Protein AF-A0A662RED7-F1 (afdb_monomer)

Foldseek 3Di:
DEQVQVQDVVNVVVCVVVPHDDDYDHPQQDWDFPDDADKDFDDDDDDDDDGGDDIDRPDGDTDGNNVVVVPDDPVVDDDDDDAPDPVGDPDD

Radius of gyration: 19.52 Å; Cα contacts (8 Å, |Δi|>4): 92; chains: 1; bounding box: 41×25×61 Å

pLDDT: mean 89.85, std 10.39, range [48.34, 97.75]

Mean predicted aligned error: 7.03 Å

Structure (mmCIF, N/CA/C/O backbone):
data_AF-A0A662RED7-F1
#
_entry.id   AF-A0A662RED7-F1
#
loop_
_atom_site.group_PDB
_atom_site.id
_atom_site.type_symbol
_atom_site.label_atom_id
_atom_site.label_alt_id
_atom_site.label_comp_id
_atom_site.label_asym_id
_atom_site.label_entity_id
_atom_site.label_seq_id
_atom_site.pdbx_PDB_ins_code
_atom_site.Cartn_x
_atom_site.Cartn_y
_atom_site.Cartn_z
_atom_site.occupancy
_atom_site.B_iso_or_equiv
_atom_site.auth_seq_id
_atom_site.auth_comp_id
_atom_site.auth_asym_id
_atom_site.auth_atom_id
_atom_site.pdbx_PDB_model_num
ATOM 1 N N . MET A 1 1 ? 3.879 10.300 -11.598 1.00 90.75 1 MET A N 1
ATOM 2 C CA . MET A 1 1 ? 3.542 11.374 -10.637 1.00 90.75 1 MET A CA 1
ATOM 3 C C . MET A 1 1 ? 4.480 11.228 -9.462 1.00 90.75 1 MET A C 1
ATOM 5 O O . MET A 1 1 ? 4.832 10.097 -9.166 1.00 90.75 1 MET A O 1
ATOM 9 N N . ASP A 1 2 ? 4.900 12.322 -8.838 1.00 93.06 2 ASP A N 1
ATOM 10 C CA . ASP A 1 2 ? 5.763 12.241 -7.655 1.00 93.06 2 ASP A CA 1
ATOM 11 C C . ASP A 1 2 ? 4.995 11.741 -6.415 1.00 93.06 2 ASP A C 1
ATOM 13 O O . ASP A 1 2 ? 3.779 11.511 -6.445 1.00 93.06 2 ASP A O 1
ATOM 17 N N . SER A 1 3 ? 5.716 11.608 -5.302 1.00 93.12 3 SER A N 1
ATOM 18 C CA . SER A 1 3 ? 5.171 11.118 -4.037 1.00 93.12 3 SER A CA 1
ATOM 19 C C . SER A 1 3 ? 4.210 12.091 -3.361 1.00 93.12 3 SER A C 1
ATOM 21 O O . SER A 1 3 ? 3.417 11.665 -2.521 1.00 93.12 3 SER A O 1
ATOM 23 N N . PHE A 1 4 ? 4.222 13.382 -3.712 1.00 93.81 4 PHE A N 1
ATOM 24 C CA . PHE A 1 4 ? 3.260 14.347 -3.179 1.00 93.81 4 PHE A CA 1
ATOM 25 C C . PHE A 1 4 ? 1.845 14.020 -3.658 1.00 93.81 4 PHE A C 1
ATOM 27 O O . PHE A 1 4 ? 0.910 14.040 -2.854 1.00 93.81 4 PHE A O 1
ATOM 34 N N . TYR A 1 5 ? 1.703 13.654 -4.935 1.00 94.00 5 TYR A N 1
ATOM 35 C CA . TYR A 1 5 ? 0.430 13.221 -5.511 1.00 94.00 5 TYR A CA 1
ATOM 36 C C . TYR A 1 5 ? 0.142 11.738 -5.268 1.00 94.00 5 TYR A C 1
ATOM 38 O O . TYR A 1 5 ? -1.000 11.380 -4.984 1.00 94.00 5 TYR A O 1
ATOM 46 N N . GLY A 1 6 ? 1.158 10.874 -5.333 1.00 93.19 6 GLY A N 1
ATOM 47 C CA . GLY A 1 6 ? 0.978 9.433 -5.152 1.00 93.19 6 GLY A CA 1
ATOM 48 C C . GLY A 1 6 ? 0.605 9.002 -3.733 1.00 93.19 6 GLY A C 1
ATOM 49 O O . GLY A 1 6 ? 0.135 7.888 -3.542 1.00 93.19 6 GLY A O 1
ATOM 50 N N . GLN A 1 7 ? 0.728 9.889 -2.741 1.00 94.56 7 GLN A N 1
ATOM 51 C CA . GLN A 1 7 ? 0.239 9.639 -1.380 1.00 94.56 7 GLN A CA 1
ATOM 52 C C . GLN A 1 7 ? -1.185 10.156 -1.114 1.00 94.56 7 GLN A C 1
ATOM 54 O O . GLN A 1 7 ? -1.627 10.117 0.029 1.00 94.56 7 GLN A O 1
ATOM 59 N N . GLN A 1 8 ? -1.895 10.687 -2.118 1.00 95.31 8 GLN A N 1
ATOM 60 C CA . GLN A 1 8 ? -3.231 11.279 -1.954 1.00 95.31 8 GLN A CA 1
ATOM 61 C C . GLN A 1 8 ? -4.335 10.265 -2.301 1.00 95.31 8 GLN A C 1
ATOM 63 O O . GLN A 1 8 ? -4.648 10.113 -3.485 1.00 95.31 8 GLN A O 1
ATOM 68 N N . PRO A 1 9 ? -5.007 9.615 -1.325 1.00 93.62 9 PRO A N 1
ATOM 69 C CA . PRO A 1 9 ? -5.969 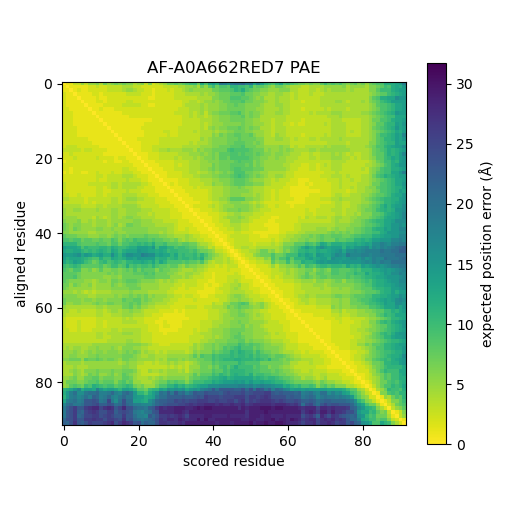8.551 -1.632 1.00 93.62 9 PRO A CA 1
ATOM 70 C C . PRO A 1 9 ? -7.138 9.045 -2.488 1.00 93.62 9 PRO A C 1
ATOM 72 O O .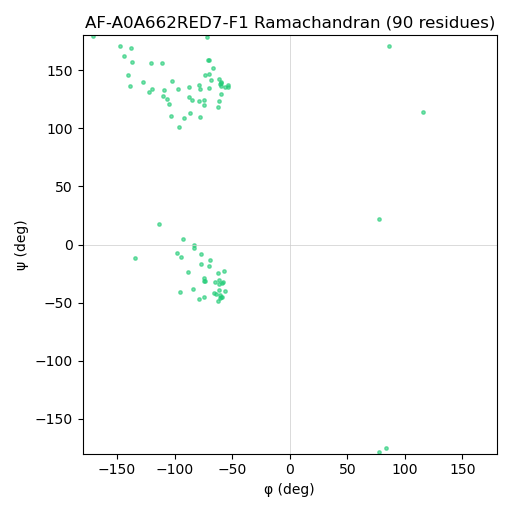 PRO A 1 9 ? -7.533 8.392 -3.443 1.00 93.62 9 PRO A O 1
ATOM 75 N N . TRP A 1 10 ? -7.627 10.261 -2.219 1.00 96.19 10 TRP A N 1
ATOM 76 C CA . TRP A 1 10 ? -8.733 10.862 -2.969 1.00 96.19 10 TRP A CA 1
ATOM 77 C C . TRP A 1 10 ? -8.424 11.060 -4.462 1.00 96.19 10 TRP A C 1
ATOM 79 O O . TRP A 1 10 ? -9.343 11.033 -5.281 1.00 96.19 10 TRP A O 1
ATOM 89 N N . LEU A 1 11 ? -7.156 11.298 -4.817 1.00 95.88 11 LEU A N 1
ATOM 90 C CA . LEU A 1 11 ? -6.729 11.485 -6.201 1.00 95.88 11 LEU A CA 1
ATOM 91 C C . LEU A 1 11 ? -6.621 10.133 -6.901 1.00 95.88 11 LEU A C 1
ATOM 93 O O . LEU A 1 11 ? -7.150 9.983 -7.998 1.00 95.88 11 LEU A O 1
ATOM 97 N N . LEU A 1 12 ? -5.979 9.158 -6.253 1.00 95.06 12 LEU A N 1
ATOM 98 C CA . LEU A 1 12 ? -5.831 7.806 -6.791 1.00 95.06 12 LEU A CA 1
ATOM 99 C C . LEU A 1 12 ? -7.200 7.146 -7.013 1.00 95.06 12 LEU A C 1
ATOM 101 O O . LEU A 1 12 ? -7.467 6.670 -8.113 1.00 95.06 12 LEU A O 1
ATOM 105 N N . ASP A 1 13 ? -8.108 7.248 -6.036 1.00 95.94 13 ASP A N 1
ATOM 106 C CA . ASP A 1 13 ? -9.489 6.752 -6.143 1.00 95.94 13 ASP A CA 1
ATOM 107 C C . ASP A 1 13 ? -10.256 7.400 -7.301 1.00 95.94 13 ASP A C 1
ATOM 109 O O . ASP A 1 13 ? -11.146 6.795 -7.903 1.00 95.94 13 ASP A O 1
ATOM 113 N N . ARG A 1 14 ? -9.961 8.671 -7.596 1.00 97.56 14 ARG A N 1
ATOM 114 C CA . ARG A 1 14 ? -10.586 9.388 -8.706 1.00 97.56 14 ARG A CA 1
ATOM 115 C C . ARG A 1 14 ? -10.031 8.924 -10.048 1.00 97.56 14 ARG A C 1
ATOM 117 O O . ARG A 1 14 ? -10.823 8.701 -10.958 1.00 97.56 14 ARG A O 1
ATOM 124 N N . LEU A 1 15 ? -8.711 8.783 -10.164 1.00 97.00 15 LEU A N 1
ATOM 125 C CA . LEU A 1 15 ? -8.059 8.296 -11.380 1.00 97.00 15 LEU A CA 1
ATOM 126 C C . LEU A 1 15 ? -8.532 6.882 -11.731 1.00 97.00 15 LEU A C 1
ATOM 128 O O . LEU A 1 15 ? -8.876 6.637 -12.885 1.00 97.00 15 LEU A O 1
ATOM 132 N N . ASP A 1 16 ? -8.623 6.002 -10.732 1.00 95.88 16 ASP A N 1
ATOM 133 C CA . ASP A 1 16 ? -9.140 4.640 -10.889 1.00 95.88 16 ASP A CA 1
ATOM 134 C C . ASP A 1 16 ? -10.609 4.640 -11.340 1.00 95.88 16 ASP A C 1
ATOM 136 O O . ASP A 1 16 ? -10.961 4.041 -12.356 1.00 95.88 16 ASP A O 1
ATOM 140 N N . ARG A 1 17 ? -11.469 5.422 -10.669 1.00 97.75 17 ARG A N 1
ATOM 141 C CA . ARG A 1 17 ? -12.892 5.549 -11.033 1.00 97.75 17 ARG A CA 1
ATOM 142 C C . ARG A 1 17 ? -13.114 6.109 -12.437 1.00 97.75 17 ARG A C 1
ATOM 144 O O . ARG A 1 17 ? -14.097 5.754 -13.085 1.00 97.75 17 ARG A O 1
ATOM 151 N N . GLU A 1 18 ? -12.249 7.014 -12.883 1.00 97.69 18 GLU A N 1
ATOM 152 C CA . GLU A 1 18 ? -12.294 7.595 -14.229 1.00 97.69 18 GLU A CA 1
ATOM 153 C C . GLU A 1 18 ? -11.609 6.694 -15.283 1.00 97.69 18 GLU A C 1
ATOM 155 O O . GLU A 1 18 ? -11.676 6.992 -16.475 1.00 97.69 18 GLU A O 1
ATOM 160 N N . GLY A 1 19 ? -11.015 5.563 -14.876 1.00 97.25 19 GLY A N 1
ATOM 161 C CA . GLY A 1 19 ? -10.421 4.566 -15.771 1.00 97.25 19 GLY A CA 1
ATOM 162 C C . GLY A 1 19 ? -9.053 4.960 -16.334 1.00 97.25 19 GLY A C 1
ATOM 163 O O . GLY A 1 19 ? -8.650 4.454 -17.385 1.00 97.25 19 GLY A O 1
ATOM 164 N N . PHE A 1 20 ? -8.339 5.876 -15.677 1.00 95.75 20 PHE A N 1
ATOM 165 C CA . PHE A 1 20 ? -7.003 6.281 -16.101 1.00 95.75 20 PHE A CA 1
ATOM 166 C C . PHE A 1 20 ? -5.947 5.256 -15.689 1.00 95.75 20 PHE A C 1
ATOM 168 O O . PHE A 1 20 ? -5.896 4.810 -14.548 1.00 95.75 20 PHE A O 1
ATOM 175 N N . ILE A 1 21 ? -5.024 4.966 -16.607 1.00 91.69 21 ILE A N 1
ATOM 176 C CA . ILE A 1 21 ? -3.777 4.266 -16.290 1.00 91.69 21 ILE A CA 1
ATOM 177 C C . ILE A 1 21 ? -2.768 5.311 -15.820 1.00 91.69 21 ILE A C 1
ATOM 179 O O . ILE A 1 21 ? -2.486 6.271 -16.540 1.00 91.69 21 ILE A O 1
ATOM 183 N N . TYR A 1 22 ? -2.212 5.126 -14.626 1.00 90.56 22 TYR A N 1
ATOM 184 C CA . TYR A 1 22 ? -1.256 6.059 -14.042 1.00 90.56 22 TYR A CA 1
ATOM 185 C C . TYR A 1 22 ? -0.077 5.339 -13.385 1.00 90.56 22 TYR A C 1
ATOM 187 O O . TYR A 1 22 ? -0.166 4.182 -12.986 1.00 90.56 22 TYR A O 1
ATOM 195 N N . ILE A 1 23 ? 1.036 6.063 -13.263 1.00 90.75 23 ILE A N 1
ATOM 196 C CA . ILE A 1 23 ? 2.213 5.671 -12.481 1.00 90.75 23 ILE A CA 1
ATOM 197 C C . ILE A 1 23 ? 2.453 6.775 -11.455 1.00 90.75 23 ILE A C 1
ATOM 199 O O . ILE A 1 23 ? 2.466 7.964 -11.806 1.00 90.75 23 ILE A O 1
ATOM 203 N N . ALA A 1 24 ? 2.634 6.398 -10.194 1.00 92.44 24 ALA A N 1
ATOM 204 C CA . ALA A 1 24 ? 2.870 7.324 -9.097 1.00 92.44 24 ALA A CA 1
ATOM 205 C C . ALA A 1 24 ? 3.948 6.786 -8.158 1.00 92.44 24 ALA A C 1
ATOM 207 O O . ALA A 1 24 ? 3.916 5.610 -7.800 1.00 92.44 24 ALA A O 1
ATOM 208 N N . ASP A 1 25 ? 4.859 7.658 -7.743 1.00 93.81 25 ASP A N 1
ATOM 209 C CA . ASP A 1 25 ? 5.764 7.370 -6.642 1.00 93.81 25 ASP A CA 1
ATOM 210 C C . ASP A 1 25 ? 4.963 7.364 -5.340 1.00 93.81 25 ASP A C 1
ATOM 212 O O . ASP A 1 25 ? 4.027 8.143 -5.163 1.00 93.81 25 ASP A O 1
ATOM 216 N N . VAL A 1 26 ? 5.352 6.521 -4.394 1.00 93.25 26 VAL A N 1
ATOM 217 C CA . VAL A 1 26 ? 4.709 6.418 -3.084 1.00 93.25 26 VAL A CA 1
ATOM 21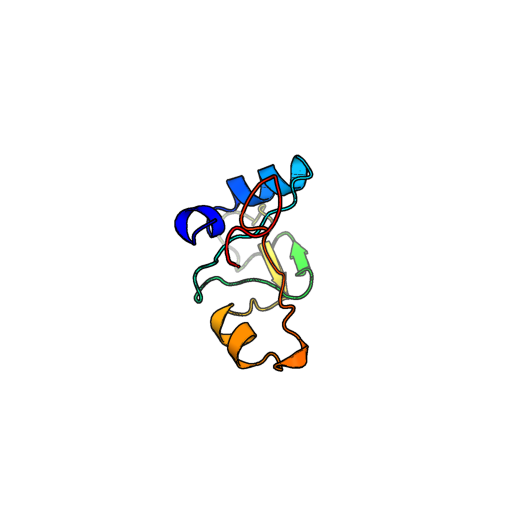8 C C . VAL A 1 26 ? 5.780 6.548 -1.996 1.00 93.25 26 VAL A C 1
ATOM 220 O O . VAL A 1 26 ? 6.882 6.019 -2.168 1.00 93.25 26 VAL A O 1
ATOM 223 N N . PRO A 1 27 ? 5.52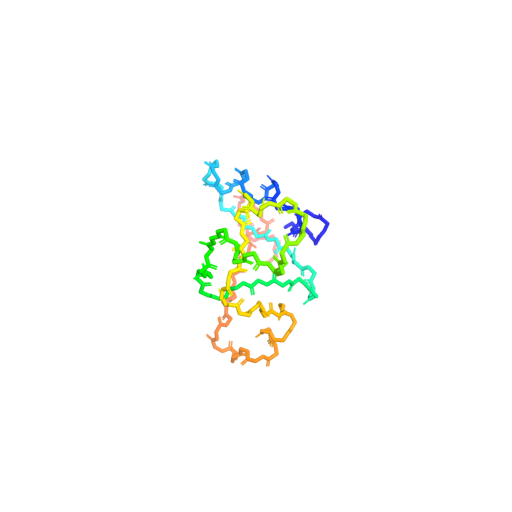7 7.264 -0.884 1.00 95.31 27 PRO A N 1
ATOM 224 C CA . PRO A 1 27 ? 6.457 7.288 0.238 1.00 95.31 27 PRO A CA 1
ATOM 225 C C . PRO A 1 27 ? 6.743 5.870 0.737 1.00 95.31 27 PRO A C 1
ATOM 227 O O . PRO A 1 27 ? 5.821 5.069 0.890 1.00 95.31 27 PRO A O 1
ATOM 230 N N . GLY A 1 28 ? 8.010 5.558 1.009 1.00 95.69 28 GLY A N 1
ATOM 231 C CA . GLY A 1 28 ? 8.405 4.205 1.410 1.00 95.69 28 GLY A CA 1
ATOM 232 C C . GLY A 1 28 ? 7.782 3.736 2.730 1.00 95.69 28 GLY A C 1
ATOM 233 O O . GLY A 1 28 ? 7.624 2.537 2.912 1.00 95.69 28 GLY A O 1
ATOM 234 N N . ASP A 1 29 ? 7.391 4.658 3.611 1.00 95.88 29 ASP A N 1
ATOM 235 C CA . ASP A 1 29 ? 6.707 4.390 4.884 1.00 95.88 29 ASP A CA 1
ATOM 236 C C . ASP A 1 29 ? 5.183 4.213 4.746 1.00 95.88 29 ASP A C 1
ATOM 238 O O 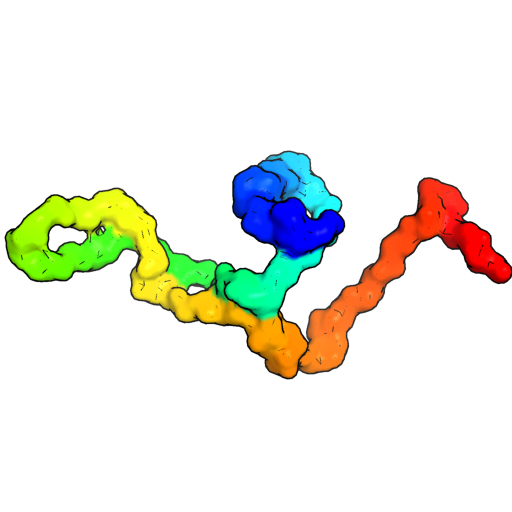. ASP A 1 29 ? 4.485 3.942 5.730 1.00 95.88 29 ASP A O 1
ATOM 242 N N . THR A 1 30 ? 4.653 4.332 3.525 1.00 95.00 30 THR A N 1
ATOM 243 C CA . THR A 1 30 ? 3.245 4.051 3.235 1.00 95.00 30 THR A CA 1
ATOM 244 C C . THR A 1 30 ? 2.928 2.598 3.557 1.00 95.00 30 THR A C 1
ATOM 246 O O . THR A 1 30 ? 3.696 1.688 3.245 1.00 95.00 30 THR A O 1
ATOM 249 N N . ARG A 1 31 ? 1.767 2.380 4.174 1.00 95.12 31 ARG A N 1
ATOM 250 C CA . ARG A 1 31 ? 1.284 1.068 4.599 1.00 95.12 31 ARG A CA 1
ATOM 251 C C . ARG A 1 31 ? 0.098 0.633 3.748 1.00 95.12 31 ARG A C 1
ATOM 253 O O . ARG A 1 31 ? -0.874 1.377 3.639 1.00 95.12 31 ARG A O 1
ATOM 260 N N . GLY A 1 32 ? 0.175 -0.568 3.185 1.00 93.19 32 GLY A N 1
ATOM 261 C CA . GLY A 1 32 ? -0.874 -1.159 2.355 1.00 93.19 32 GLY A CA 1
ATOM 262 C C . GLY A 1 32 ? -1.088 -2.637 2.665 1.00 93.19 32 GLY A C 1
ATOM 263 O O . GLY A 1 32 ? -0.296 -3.250 3.373 1.00 93.19 32 GLY A O 1
ATOM 264 N N . TRP A 1 33 ? -2.163 -3.213 2.140 1.00 95.25 33 TRP A N 1
ATOM 265 C CA . TRP A 1 33 ? -2.447 -4.641 2.268 1.00 95.25 33 TRP A CA 1
ATOM 266 C C . TRP A 1 33 ? -2.244 -5.320 0.914 1.00 95.25 33 TRP A C 1
ATOM 268 O O . TRP A 1 33 ? -2.711 -4.807 -0.101 1.00 95.25 33 TRP A O 1
ATOM 278 N N . LEU A 1 34 ? -1.540 -6.454 0.903 1.00 92.50 34 LEU A N 1
ATOM 279 C CA . LEU A 1 34 ? -1.320 -7.255 -0.311 1.00 92.50 34 LEU A CA 1
ATOM 280 C C . LEU A 1 34 ? -2.575 -8.035 -0.719 1.00 92.50 34 LEU A C 1
ATOM 282 O O . LEU A 1 34 ? -2.806 -8.291 -1.896 1.00 92.50 34 LEU A O 1
ATOM 286 N N . GLU A 1 35 ? -3.401 -8.369 0.266 1.00 93.81 35 GLU A N 1
ATOM 287 C CA . GLU A 1 35 ? -4.703 -8.995 0.091 1.00 93.81 35 GLU A CA 1
ATOM 288 C C . GLU A 1 35 ? -5.778 -8.092 0.685 1.00 93.81 35 GLU A C 1
ATOM 290 O O . GLU A 1 35 ? -5.508 -7.268 1.560 1.00 93.81 35 GLU A O 1
ATOM 295 N N . ARG A 1 36 ? -7.020 -8.230 0.218 1.00 93.69 36 ARG A N 1
ATOM 296 C CA . ARG A 1 36 ? -8.122 -7.428 0.749 1.00 93.69 36 ARG A CA 1
ATOM 297 C C . ARG A 1 36 ? -8.315 -7.757 2.240 1.00 93.69 36 ARG A C 1
ATOM 299 O O . ARG A 1 36 ? -8.664 -8.897 2.538 1.00 93.69 36 ARG A O 1
ATOM 306 N N . PRO A 1 37 ? -8.147 -6.788 3.159 1.00 95.31 37 PRO A N 1
ATOM 307 C CA . PRO A 1 37 ? -8.306 -7.051 4.582 1.00 95.31 37 PRO A CA 1
ATOM 308 C C . PRO A 1 37 ? -9.771 -7.309 4.935 1.00 95.31 37 PRO A C 1
ATOM 310 O O . PRO A 1 37 ? -10.686 -6.853 4.236 1.00 95.31 37 PRO A O 1
ATOM 313 N N . GLU A 1 38 ? -10.002 -7.976 6.065 1.00 95.19 38 GLU A N 1
ATOM 314 C CA . GLU A 1 38 ? -11.345 -8.096 6.617 1.00 95.19 38 GLU A CA 1
ATOM 315 C C . GLU A 1 38 ? -11.751 -6.765 7.253 1.00 95.19 38 GLU A C 1
ATOM 317 O O . GLU A 1 38 ? -11.071 -6.227 8.133 1.00 95.19 38 GLU A O 1
ATOM 322 N N . VAL A 1 39 ? -12.882 -6.224 6.806 1.00 96.12 39 VAL A N 1
ATOM 323 C CA . VAL A 1 39 ? -13.416 -4.944 7.266 1.00 96.12 39 VAL A CA 1
ATOM 324 C C . VAL A 1 39 ? -14.794 -5.163 7.873 1.00 96.12 39 VAL A C 1
ATOM 326 O O . VAL A 1 39 ? -15.645 -5.827 7.288 1.00 96.12 39 VAL A O 1
ATOM 329 N N . GLY A 1 40 ? -15.030 -4.561 9.035 1.00 96.25 40 GLY A N 1
ATOM 330 C CA . GLY A 1 40 ? -16.329 -4.594 9.691 1.00 96.25 40 GLY A CA 1
ATOM 331 C C . GLY A 1 40 ? -16.405 -3.650 10.884 1.00 96.25 40 GLY A C 1
ATOM 332 O O . GLY A 1 40 ? -15.452 -2.943 11.222 1.00 96.25 40 GLY A O 1
ATOM 333 N N . VAL A 1 41 ? -17.563 -3.604 11.539 1.00 96.19 41 VAL A N 1
ATOM 334 C CA . VAL A 1 41 ? -17.719 -2.831 12.777 1.00 96.19 41 VAL A CA 1
ATOM 335 C C . VAL A 1 41 ? -17.028 -3.595 13.912 1.00 96.19 41 VAL A C 1
ATOM 337 O O . VAL A 1 41 ? -17.415 -4.727 14.196 1.00 96.19 41 VAL A O 1
ATOM 340 N N . PRO A 1 42 ? -16.022 -3.011 14.588 1.00 92.88 42 PRO A N 1
ATOM 341 C CA . PRO A 1 42 ? -15.260 -3.735 15.598 1.00 92.88 42 PRO A CA 1
ATOM 342 C C . PRO A 1 42 ? -16.125 -4.076 16.813 1.00 92.88 42 PRO A C 1
ATOM 344 O O . PRO A 1 42 ? -17.025 -3.320 17.185 1.00 92.88 42 PRO A O 1
ATOM 347 N N . THR A 1 43 ? -15.794 -5.167 17.502 1.00 91.25 43 THR A N 1
ATOM 348 C CA . THR A 1 43 ? -16.444 -5.526 18.767 1.00 91.25 43 THR A CA 1
ATOM 349 C C . THR A 1 43 ? -16.245 -4.427 19.810 1.00 91.25 43 THR A C 1
ATOM 351 O O . THR A 1 43 ? -15.169 -3.833 19.943 1.00 91.25 43 THR A O 1
ATOM 354 N N . ARG A 1 44 ? -17.300 -4.144 20.579 1.00 90.25 44 ARG A N 1
ATOM 355 C CA . ARG A 1 44 ? -17.256 -3.151 21.654 1.00 90.25 44 ARG A CA 1
ATOM 356 C C . ARG A 1 44 ? -16.201 -3.538 22.694 1.00 90.25 44 ARG A C 1
ATOM 358 O O . ARG A 1 44 ? -16.226 -4.642 23.228 1.00 90.25 44 ARG A O 1
ATOM 365 N N . LYS A 1 45 ? -15.319 -2.594 23.034 1.00 87.50 45 LYS A N 1
ATOM 366 C CA . LYS A 1 45 ? -14.368 -2.743 24.142 1.00 87.50 45 LYS A CA 1
ATOM 367 C C . LYS A 1 45 ? -14.979 -2.173 25.426 1.00 87.50 45 LYS A C 1
ATOM 369 O O . LYS A 1 45 ? -15.119 -0.959 25.549 1.00 87.50 45 LYS A O 1
ATOM 374 N N . GLY A 1 46 ? -15.329 -3.049 26.367 1.00 88.31 46 GLY A N 1
ATOM 375 C CA . GLY A 1 46 ? -15.853 -2.684 27.689 1.00 88.31 46 GLY A CA 1
ATOM 376 C C . GLY A 1 46 ? -17.325 -2.245 27.719 1.00 88.31 46 GLY A C 1
ATOM 377 O O . GLY A 1 46 ? -18.026 -2.232 26.708 1.00 88.31 46 GLY A O 1
ATOM 378 N N . GLU A 1 47 ? -17.797 -1.880 28.915 1.00 88.12 47 GLU A N 1
ATOM 379 C CA . GLU A 1 47 ? -19.223 -1.632 29.203 1.00 88.12 47 GLU A CA 1
ATOM 380 C C . GLU A 1 47 ? -19.657 -0.161 29.092 1.00 88.12 47 GLU A C 1
ATOM 382 O O . GLU A 1 47 ? -20.854 0.141 29.095 1.00 88.12 47 GLU A O 1
ATOM 387 N N . ARG A 1 48 ? -18.710 0.780 28.976 1.00 88.62 48 ARG A N 1
ATOM 388 C CA . ARG A 1 48 ? -18.978 2.230 28.916 1.00 88.62 48 ARG A CA 1
ATOM 389 C C . ARG A 1 48 ? -18.677 2.810 27.533 1.00 88.62 48 ARG A C 1
ATOM 391 O O . ARG A 1 48 ? -17.896 2.254 26.772 1.00 88.62 48 ARG A O 1
ATOM 398 N N . GLY A 1 49 ? -19.312 3.937 27.212 1.00 87.81 49 GLY A N 1
ATOM 399 C CA . GLY A 1 49 ? -19.135 4.646 25.939 1.00 87.81 49 GLY A CA 1
ATOM 400 C C . GLY A 1 49 ? -20.034 4.145 24.802 1.00 87.81 49 GLY A C 1
ATOM 401 O O . GLY A 1 49 ? -20.732 3.138 24.935 1.00 87.81 49 GLY A O 1
ATOM 402 N N . ARG A 1 50 ? -20.033 4.893 23.690 1.00 90.19 50 ARG A N 1
ATOM 403 C CA . ARG A 1 50 ? -20.877 4.646 22.510 1.00 90.19 50 ARG A CA 1
ATOM 404 C C . ARG A 1 50 ? -20.458 3.361 21.795 1.00 90.19 50 ARG A C 1
ATOM 406 O O . ARG A 1 50 ? -19.269 3.100 21.630 1.00 90.19 50 ARG A O 1
ATOM 413 N N . HIS A 1 51 ? -21.441 2.607 21.310 1.00 91.31 51 HIS A N 1
ATOM 414 C CA . HIS A 1 51 ? -21.181 1.458 20.450 1.00 91.31 51 HIS A CA 1
ATOM 415 C C . HIS A 1 51 ? -20.448 1.885 19.166 1.00 91.31 51 HIS A C 1
ATOM 417 O O . HIS A 1 51 ? -20.812 2.902 18.560 1.00 91.31 51 HIS A O 1
ATOM 423 N N . PRO A 1 52 ? -19.423 1.127 18.742 1.00 93.88 52 PRO A N 1
ATOM 424 C CA . PRO A 1 52 ? -18.795 1.352 17.451 1.00 93.88 52 PRO A CA 1
ATOM 425 C C . PRO A 1 52 ? -19.837 1.188 16.341 1.00 93.88 52 PRO A C 1
ATOM 427 O O . PRO A 1 52 ? -20.706 0.327 16.403 1.00 93.88 52 PRO A O 1
ATOM 430 N N . THR A 1 53 ? -19.771 2.075 15.354 1.00 94.56 53 THR A N 1
ATOM 431 C CA . THR A 1 53 ? -20.693 2.116 14.199 1.00 94.56 53 THR A CA 1
ATOM 432 C C . THR A 1 53 ? -19.958 2.289 12.878 1.00 94.56 53 THR A C 1
ATOM 434 O O . THR A 1 53 ? -20.558 2.157 11.822 1.00 94.56 53 THR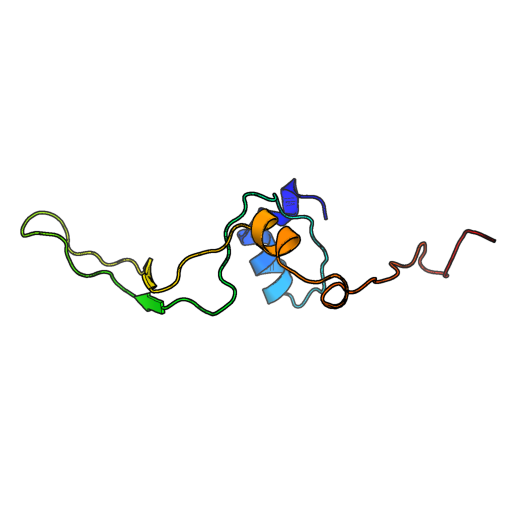 A O 1
ATOM 437 N N . ARG A 1 54 ? -18.661 2.610 12.932 1.00 95.00 54 ARG A N 1
ATOM 438 C CA . ARG A 1 54 ? -17.819 2.795 11.756 1.00 95.00 54 ARG A CA 1
ATOM 439 C C . ARG A 1 54 ? -17.053 1.513 11.497 1.00 95.00 54 ARG A C 1
ATOM 441 O O . ARG A 1 54 ? -16.472 0.960 12.433 1.00 95.00 54 ARG A O 1
ATOM 448 N N . GLU A 1 55 ? -17.048 1.100 10.242 1.00 95.56 55 GLU A N 1
ATOM 449 C CA . GLU A 1 55 ? -16.211 0.012 9.765 1.00 95.56 55 GLU A CA 1
ATOM 450 C C . GLU A 1 55 ? -14.731 0.337 9.954 1.00 95.56 55 GLU A C 1
ATOM 452 O O . GLU A 1 55 ? -14.293 1.487 9.833 1.00 95.56 55 GLU A O 1
ATOM 457 N N . ARG A 1 56 ? -13.968 -0.691 10.309 1.00 93.75 56 ARG A N 1
ATOM 458 C CA . ARG A 1 56 ? -12.515 -0.669 10.452 1.00 93.75 56 ARG A CA 1
ATOM 459 C C . ARG A 1 56 ? -11.977 -2.017 9.991 1.00 93.75 56 ARG A C 1
ATOM 461 O O . ARG A 1 56 ? -12.719 -2.993 9.949 1.00 93.75 56 ARG A O 1
ATOM 468 N N . VAL A 1 57 ? -10.685 -2.068 9.702 1.00 94.25 57 VAL A N 1
ATOM 469 C CA . VAL A 1 57 ? -9.986 -3.343 9.532 1.00 94.25 57 VAL A CA 1
ATOM 470 C C . VAL A 1 57 ? -10.068 -4.122 10.848 1.00 94.25 57 VAL A C 1
ATOM 472 O O . VAL A 1 57 ? -9.709 -3.586 11.903 1.00 94.25 57 VAL A O 1
ATOM 475 N N . ILE A 1 58 ? -10.610 -5.337 10.784 1.00 94.31 58 ILE A N 1
ATOM 476 C CA . ILE A 1 58 ? -10.715 -6.280 11.906 1.00 94.31 58 ILE A CA 1
ATOM 477 C C . ILE A 1 58 ? -9.531 -7.247 11.869 1.00 94.31 58 ILE A C 1
ATOM 479 O O . ILE A 1 58 ? -8.934 -7.509 12.912 1.00 94.31 58 ILE A O 1
ATOM 483 N N . GLU A 1 59 ? -9.168 -7.708 10.672 1.00 93.00 59 GLU A N 1
ATOM 484 C CA . GLU A 1 59 ? -8.062 -8.630 10.429 1.00 93.00 59 GLU A CA 1
ATOM 485 C C . GLU A 1 59 ? -7.303 -8.241 9.152 1.00 93.00 59 GLU A C 1
ATOM 487 O O . GLU A 1 59 ? -7.884 -7.735 8.188 1.00 93.00 59 GLU A O 1
ATOM 492 N N . GLY A 1 60 ? -5.988 -8.465 9.166 1.00 91.38 60 GLY A N 1
ATOM 493 C CA . GLY A 1 60 ? -5.061 -8.106 8.096 1.00 91.38 60 GLY A CA 1
ATOM 494 C C . GLY A 1 60 ? -4.043 -7.065 8.559 1.00 91.38 60 GLY A C 1
ATOM 495 O O . GLY A 1 60 ? -4.394 -5.917 8.843 1.00 91.38 60 GLY A O 1
ATOM 496 N N . GLU A 1 61 ? -2.772 -7.459 8.611 1.00 93.88 61 GLU A N 1
ATOM 497 C CA . GLU A 1 61 ? -1.673 -6.558 8.960 1.00 93.88 61 GLU A CA 1
ATOM 498 C C . GLU A 1 61 ? -1.172 -5.846 7.697 1.00 93.88 61 GLU A C 1
ATOM 500 O O . GLU A 1 61 ? -0.862 -6.508 6.703 1.00 93.88 61 GLU A O 1
ATOM 505 N N . PRO A 1 62 ? -1.092 -4.508 7.697 1.00 95.62 62 PRO A N 1
ATOM 506 C CA . PRO A 1 62 ? -0.523 -3.800 6.571 1.00 95.62 62 PRO A CA 1
ATOM 507 C C . PRO A 1 62 ? 1.004 -3.945 6.526 1.00 95.62 62 PRO A C 1
ATOM 509 O O . PRO A 1 62 ? 1.691 -3.919 7.548 1.00 95.62 62 PRO A O 1
ATOM 512 N N . VAL A 1 63 ? 1.540 -3.991 5.313 1.00 96.00 63 VAL A N 1
ATOM 513 C CA . VAL A 1 63 ? 2.972 -4.024 5.023 1.00 96.00 63 VAL A CA 1
ATOM 514 C C . VAL A 1 63 ? 3.427 -2.635 4.580 1.00 96.00 63 VAL A C 1
ATOM 516 O O . VAL A 1 63 ? 2.717 -1.915 3.878 1.00 96.00 63 VAL A O 1
ATOM 519 N N . GLU A 1 64 ? 4.613 -2.239 5.030 1.00 97.31 64 GLU A N 1
ATOM 520 C CA . GLU A 1 64 ? 5.264 -1.000 4.609 1.00 97.31 64 GLU A CA 1
ATOM 521 C C . GLU A 1 64 ? 5.896 -1.179 3.223 1.00 97.31 64 GLU A C 1
ATOM 523 O O . GLU A 1 64 ? 6.595 -2.166 2.991 1.00 97.31 64 GLU A O 1
ATOM 528 N N . VAL A 1 65 ? 5.694 -0.218 2.317 1.00 95.25 65 VAL A N 1
ATOM 529 C CA . VAL A 1 65 ? 6.172 -0.308 0.926 1.00 95.25 65 VAL A CA 1
ATOM 530 C C . VAL A 1 65 ? 7.681 -0.543 0.848 1.00 95.25 65 VAL A C 1
ATOM 532 O O . VAL A 1 65 ? 8.130 -1.339 0.029 1.00 95.25 65 VAL A O 1
ATOM 535 N N . ARG A 1 66 ? 8.477 0.102 1.708 1.00 96.81 66 ARG A N 1
ATOM 536 C CA . ARG A 1 66 ? 9.931 -0.100 1.738 1.00 96.81 66 ARG A CA 1
ATOM 537 C C . ARG A 1 66 ? 10.301 -1.553 2.027 1.00 96.81 66 ARG A C 1
ATOM 539 O O . ARG A 1 66 ? 11.139 -2.101 1.325 1.00 96.81 66 ARG A O 1
ATOM 546 N N . LYS A 1 67 ? 9.649 -2.177 3.012 1.00 96.12 67 LYS A N 1
ATOM 547 C CA . LYS A 1 67 ? 9.887 -3.589 3.349 1.00 96.12 67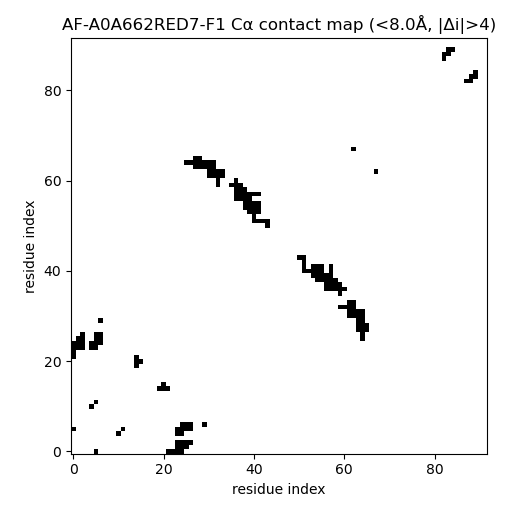 LYS A CA 1
ATOM 548 C C . LYS A 1 67 ? 9.491 -4.501 2.199 1.00 96.12 67 LYS A C 1
ATOM 550 O O . LYS A 1 67 ? 10.239 -5.400 1.849 1.00 96.12 67 LYS A O 1
ATOM 555 N N . LEU A 1 68 ? 8.353 -4.212 1.568 1.00 94.31 68 LEU A N 1
ATOM 556 C CA . LEU A 1 68 ? 7.915 -4.947 0.388 1.00 94.31 68 LEU A CA 1
ATOM 557 C C . LEU A 1 68 ? 8.958 -4.866 -0.737 1.00 94.31 68 LEU A C 1
ATOM 559 O O . LEU A 1 68 ? 9.291 -5.881 -1.334 1.00 94.31 68 LEU A O 1
ATOM 563 N N . ALA A 1 69 ? 9.506 -3.678 -1.001 1.00 93.25 69 ALA A N 1
ATOM 564 C CA . ALA A 1 69 ? 10.530 -3.497 -2.026 1.00 93.25 69 ALA A CA 1
ATOM 565 C C . ALA A 1 69 ? 11.847 -4.230 -1.706 1.00 93.25 69 ALA A C 1
ATOM 567 O O . ALA A 1 69 ? 12.519 -4.672 -2.630 1.00 93.25 69 ALA A O 1
ATOM 568 N N . GLU A 1 70 ? 12.206 -4.360 -0.425 1.00 95.12 70 GLU A N 1
ATOM 569 C CA . GLU A 1 70 ? 13.384 -5.112 0.037 1.00 95.12 70 GLU A CA 1
ATOM 570 C C . GLU A 1 70 ? 13.195 -6.638 -0.051 1.00 95.12 70 GLU A C 1
ATOM 572 O O . GLU A 1 70 ? 14.166 -7.364 -0.255 1.00 95.12 70 GLU A O 1
ATOM 577 N N . GLU A 1 71 ? 11.965 -7.132 0.121 1.00 94.81 71 GLU A N 1
ATOM 578 C CA . GLU A 1 71 ? 11.640 -8.567 0.137 1.00 94.81 71 GLU A CA 1
ATOM 579 C C . GLU A 1 71 ? 11.327 -9.143 -1.254 1.00 94.81 71 GLU A C 1
ATOM 581 O O . GLU A 1 71 ? 11.454 -10.353 -1.463 1.00 94.81 71 GLU A O 1
ATOM 586 N N . LEU A 1 72 ? 10.901 -8.304 -2.203 1.00 93.31 72 LEU A N 1
ATOM 587 C CA . LEU A 1 72 ? 10.581 -8.740 -3.560 1.00 93.31 72 LEU A CA 1
ATOM 588 C C . LEU A 1 72 ? 11.850 -9.140 -4.334 1.00 93.31 72 LEU A C 1
ATOM 590 O O . LEU A 1 72 ? 12.828 -8.393 -4.331 1.00 93.31 72 LEU A O 1
ATOM 594 N N . PRO A 1 73 ? 11.836 -10.283 -5.044 1.00 94.62 73 PRO A N 1
ATOM 595 C CA . PRO A 1 73 ? 12.956 -10.682 -5.884 1.00 94.62 73 PRO A CA 1
ATOM 596 C C . PRO A 1 73 ? 13.064 -9.787 -7.127 1.00 94.62 73 PRO A C 1
ATOM 598 O O . PRO A 1 73 ? 12.087 -9.179 -7.567 1.00 94.62 73 PRO A O 1
ATOM 601 N N . ASP A 1 74 ? 14.253 -9.740 -7.730 1.00 91.44 74 ASP A N 1
ATOM 602 C CA . ASP A 1 74 ? 14.526 -8.895 -8.902 1.00 91.44 74 ASP A CA 1
ATOM 603 C C . ASP A 1 74 ? 13.589 -9.193 -10.088 1.00 91.44 74 ASP A C 1
ATOM 605 O O . ASP A 1 74 ? 13.220 -8.289 -10.836 1.00 91.44 74 ASP A O 1
ATOM 609 N N . ASP A 1 75 ? 13.158 -10.447 -10.248 1.00 93.56 75 ASP A N 1
ATOM 610 C CA . ASP A 1 75 ? 12.253 -10.885 -11.315 1.00 93.56 75 ASP A CA 1
ATOM 611 C C . ASP A 1 75 ? 10.776 -10.519 -11.079 1.00 93.56 75 ASP A C 1
ATOM 613 O O . ASP A 1 75 ? 9.963 -10.642 -11.997 1.00 93.56 75 ASP A O 1
ATOM 617 N N . ALA A 1 76 ? 10.420 -10.008 -9.893 1.00 92.56 76 ALA A N 1
ATOM 618 C CA . ALA A 1 76 ? 9.097 -9.441 -9.629 1.00 92.56 76 ALA A CA 1
ATOM 619 C C . ALA A 1 76 ? 8.923 -8.030 -10.225 1.00 92.56 76 ALA A C 1
ATOM 621 O O . ALA A 1 76 ? 7.794 -7.542 -10.359 1.00 92.56 76 ALA A O 1
ATOM 622 N N . TRP A 1 77 ? 10.021 -7.363 -10.591 1.00 91.31 77 TRP A N 1
ATOM 623 C CA . TRP A 1 77 ? 10.000 -6.007 -11.126 1.00 91.31 77 TRP A CA 1
ATOM 624 C C . TRP A 1 77 ? 9.816 -5.991 -12.643 1.00 91.31 77 TRP A C 1
ATOM 626 O O . TRP A 1 77 ? 10.470 -6.708 -13.395 1.00 91.31 77 TRP A O 1
ATOM 636 N N . ASN A 1 78 ? 8.940 -5.101 -13.111 1.00 89.06 78 ASN A N 1
ATOM 637 C CA . ASN A 1 78 ? 8.733 -4.865 -14.534 1.00 89.06 78 ASN A CA 1
ATOM 638 C C . ASN A 1 78 ? 9.380 -3.543 -14.941 1.00 89.06 78 ASN A C 1
ATOM 640 O O . ASN A 1 78 ? 9.001 -2.476 -14.458 1.00 89.06 78 ASN A O 1
ATOM 644 N N . HIS A 1 79 ? 10.317 -3.603 -15.885 1.00 87.19 79 HIS A N 1
ATOM 645 C CA . HIS A 1 79 ? 10.882 -2.413 -16.508 1.00 87.19 79 HIS A CA 1
ATOM 646 C C . HIS A 1 79 ? 10.008 -1.985 -17.684 1.00 87.19 79 HIS A C 1
ATOM 648 O O . HIS A 1 79 ? 9.920 -2.675 -18.699 1.00 87.19 79 HIS A O 1
ATOM 654 N N . ILE A 1 80 ? 9.364 -0.829 -17.550 1.00 83.19 80 ILE A N 1
ATOM 655 C CA . ILE A 1 80 ? 8.515 -0.257 -18.593 1.00 83.19 80 ILE A CA 1
ATOM 656 C C . ILE A 1 80 ? 9.248 0.930 -19.208 1.00 83.19 80 ILE A C 1
ATOM 658 O O . ILE A 1 80 ? 9.636 1.864 -18.507 1.00 83.19 80 ILE A O 1
ATOM 662 N N . PHE A 1 81 ? 9.417 0.915 -20.529 1.00 80.69 81 PHE A N 1
ATOM 663 C CA . PHE A 1 81 ? 9.936 2.072 -21.247 1.00 80.69 81 PHE A CA 1
ATOM 664 C C . PHE A 1 81 ? 8.824 3.108 -21.417 1.00 80.69 81 PHE A C 1
ATOM 666 O O . PHE A 1 81 ? 7.871 2.903 -22.176 1.00 80.69 81 PHE A O 1
ATOM 673 N N . LEU A 1 82 ? 8.936 4.228 -20.704 1.00 73.00 82 LEU A N 1
ATOM 674 C CA . LEU A 1 82 ? 8.063 5.367 -20.936 1.00 73.00 82 LEU A CA 1
ATOM 675 C C . LEU A 1 82 ? 8.568 6.116 -22.173 1.00 73.00 82 LEU A C 1
ATOM 677 O O . LEU A 1 82 ? 9.723 6.524 -22.232 1.00 73.00 82 LEU A O 1
ATOM 681 N N . ARG A 1 83 ? 7.697 6.281 -23.173 1.00 71.69 83 ARG A N 1
ATOM 682 C CA . ARG A 1 83 ? 8.025 7.014 -24.403 1.00 71.69 83 ARG A CA 1
ATOM 683 C C . ARG A 1 83 ? 8.562 8.416 -24.085 1.00 71.69 83 ARG A C 1
ATOM 685 O O . ARG A 1 83 ? 7.965 9.141 -23.296 1.00 71.69 83 ARG A O 1
ATOM 692 N N . ASP A 1 84 ? 9.633 8.801 -24.770 1.00 65.56 84 ASP A N 1
ATOM 693 C CA . ASP A 1 84 ? 10.293 10.104 -24.595 1.00 65.56 84 ASP A CA 1
ATOM 694 C C . ASP A 1 84 ? 9.487 11.257 -25.235 1.00 65.56 84 ASP A C 1
ATOM 696 O O . ASP A 1 84 ? 9.451 12.381 -24.744 1.00 65.56 84 ASP A O 1
ATOM 700 N N . SER A 1 85 ? 8.757 10.972 -26.323 1.00 66.62 85 SER A N 1
ATOM 701 C CA . SER A 1 85 ? 7.890 11.947 -26.998 1.00 66.62 85 SER A CA 1
ATOM 702 C C . SER A 1 85 ? 6.646 11.306 -27.628 1.00 66.62 85 SER A C 1
ATOM 704 O O . SER A 1 85 ? 6.546 10.082 -27.762 1.00 66.62 85 SER A O 1
ATOM 706 N N . GLU A 1 86 ? 5.708 12.140 -28.095 1.00 66.69 86 GLU A N 1
ATOM 707 C CA . GLU A 1 86 ? 4.564 11.714 -28.923 1.00 66.69 86 GLU A CA 1
ATOM 708 C C . GLU A 1 86 ? 4.975 10.988 -30.220 1.00 66.69 86 GLU A C 1
ATOM 710 O O . GLU A 1 86 ? 4.176 10.229 -30.768 1.00 66.69 86 GLU A O 1
ATOM 715 N N . ARG A 1 87 ? 6.205 11.193 -30.719 1.00 63.78 87 ARG A N 1
ATOM 716 C CA . ARG A 1 87 ? 6.685 10.692 -32.021 1.00 63.78 87 ARG A CA 1
ATOM 717 C C . ARG A 1 87 ? 7.809 9.641 -31.941 1.00 63.78 87 ARG A C 1
ATOM 719 O O . ARG A 1 87 ? 8.408 9.359 -32.975 1.00 63.78 87 ARG A O 1
ATOM 726 N N . LYS A 1 88 ? 8.015 9.000 -30.778 1.00 61.97 88 LYS A N 1
ATOM 727 C CA . LYS A 1 88 ? 9.129 8.070 -30.425 1.00 61.97 88 LYS A CA 1
ATOM 728 C C . LYS A 1 88 ? 10.420 8.774 -29.946 1.00 61.97 88 LYS A C 1
ATOM 730 O O . LYS A 1 88 ? 10.396 9.970 -29.673 1.00 61.97 88 LYS A O 1
ATOM 735 N N . GLU A 1 89 ? 11.477 7.985 -29.717 1.00 64.44 89 GLU A N 1
ATOM 736 C CA . GLU A 1 89 ? 12.758 8.333 -29.069 1.00 64.44 89 GLU A CA 1
ATOM 737 C C . GLU A 1 89 ? 13.455 9.549 -29.700 1.00 64.44 89 GLU A C 1
ATOM 739 O O . GLU A 1 89 ? 13.523 9.664 -30.925 1.00 64.44 89 GLU A O 1
ATOM 744 N N . ILE A 1 90 ? 13.986 10.446 -28.858 1.00 60.12 90 ILE A N 1
ATOM 745 C CA . ILE A 1 90 ? 14.716 11.656 -29.280 1.00 60.12 90 ILE A CA 1
ATOM 746 C C . ILE A 1 90 ? 16.240 11.437 -29.238 1.00 60.12 90 ILE A C 1
ATOM 748 O O . ILE A 1 90 ? 17.008 12.265 -29.726 1.00 60.12 90 ILE A O 1
ATOM 752 N N . TRP A 1 91 ? 16.693 10.300 -28.711 1.00 56.34 91 TRP A N 1
ATOM 753 C CA . TRP A 1 91 ? 18.109 9.968 -28.602 1.00 56.34 91 TRP A CA 1
ATOM 754 C C . TRP A 1 91 ? 18.494 8.964 -29.691 1.00 56.34 91 TRP A C 1
ATOM 756 O O . TRP A 1 91 ? 18.048 7.819 -29.680 1.00 56.34 91 TRP A O 1
ATOM 766 N N . ARG A 1 92 ? 19.295 9.436 -30.651 1.00 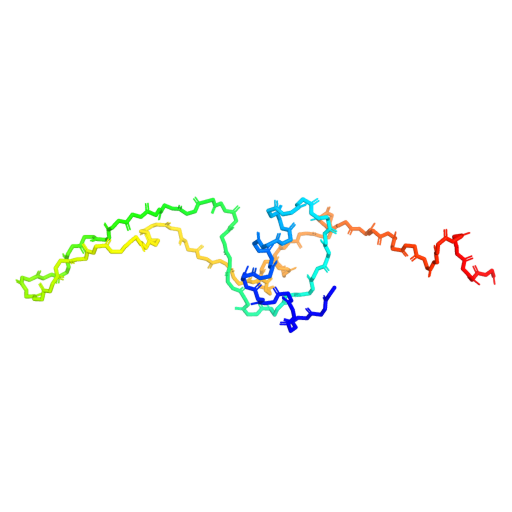48.34 92 ARG A N 1
ATOM 767 C CA . ARG A 1 92 ? 20.040 8.627 -31.623 1.00 48.34 92 ARG A CA 1
ATOM 768 C C . ARG A 1 92 ? 21.509 8.616 -31.228 1.00 48.34 92 ARG A C 1
ATOM 770 O O . ARG A 1 92 ? 21.998 9.701 -30.843 1.00 48.34 92 ARG A O 1
#

Sec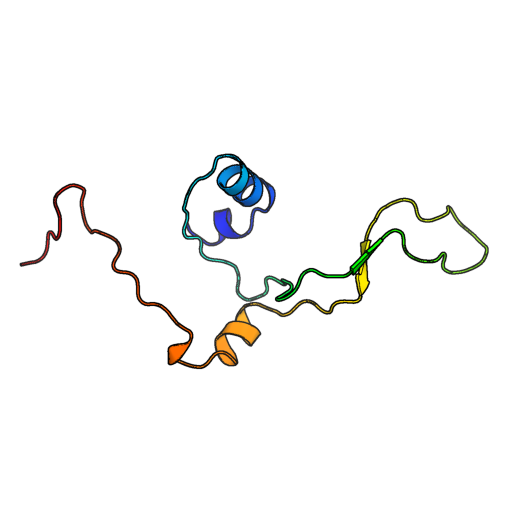ondary structure (DSSP, 8-state):
--HHHHT-HHHHHHHHHTT--------TT-EE-SSPPEEEPPPP-SSSSPPP-S-EEEE-PPEEHHHHHHHS-GGG-------SSTTS----

Solvent-accessible surface area (backbone atoms only — not comparable to full-atom values): 6092 Å² total; per-residue (Å²): 81,55,43,82,61,45,64,34,67,75,56,53,55,47,38,54,74,72,69,56,87,84,63,58,36,59,55,48,82,44,68,47,61,95,57,88,58,46,68,38,61,57,80,71,78,74,93,68,82,82,77,65,80,61,69,39,79,75,46,76,81,64,46,38,46,46,58,52,63,72,70,52,57,80,84,76,61,82,90,76,88,75,74,76,43,99,86,48,76,87,80,129

Sequence (92 aa):
MDSFYGQQPWLLDRLDREGFIYIADVPGDTRGWLERPEVGVPTRKGERGRHPTRERVIEGEPVEVRKLAEELPDDAWNHIFLRDSERKEIWR